Protein AF-A0A7V8ASX2-F1 (afdb_monomer_lite)

Sequence (49 aa):
MRTDLVLDALEQALWSRRDTEGLVHHSDRGSQYLSIRYSERLAAAGVAP

Secondary structure (DSSP, 8-state):
--HHHHHHHHHHHHHH-S--TT-B----S-TTTSSHHHHHHHHHTT-B-

Foldseek 3Di:
DALVVV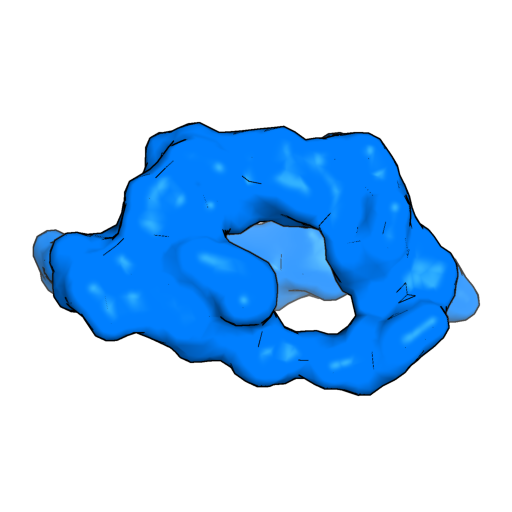VVVVVVVLVVDPAQPPAEDDDDPDVSCVPPVNVVVCVVRVYHD

Radius of gyration: 10.25 Å; chains: 1; bounding box: 26×18×25 Å

pLDDT: mean 92.91, std 5.5, range [61.0, 97.5]

Structure (mmCIF, N/CA/C/O backbone):
data_AF-A0A7V8ASX2-F1
#
_entry.id   AF-A0A7V8ASX2-F1
#
loop_
_atom_site.group_PDB
_atom_site.id
_atom_site.type_symbol
_atom_site.label_atom_id
_atom_site.label_alt_id
_atom_site.label_comp_id
_atom_site.label_asym_id
_atom_site.label_entity_id
_atom_site.label_seq_id
_atom_site.pdbx_PDB_ins_code
_atom_site.Cartn_x
_atom_site.Cartn_y
_atom_site.Cartn_z
_atom_site.occupancy
_atom_site.B_iso_or_equiv
_atom_site.auth_seq_id
_atom_site.auth_comp_id
_atom_site.auth_asym_id
_atom_site.auth_atom_id
_atom_site.pdbx_PDB_model_num
ATOM 1 N N . MET A 1 1 ? 11.844 -11.628 -14.132 1.00 61.00 1 MET A N 1
ATOM 2 C CA . MET A 1 1 ? 10.512 -11.501 -13.496 1.00 61.00 1 MET A CA 1
ATOM 3 C C . MET A 1 1 ? 10.042 -10.063 -13.693 1.00 61.00 1 MET A C 1
ATOM 5 O O . MET A 1 1 ? 10.896 -9.187 -13.734 1.00 61.00 1 MET A O 1
ATOM 9 N N . ARG A 1 2 ? 8.749 -9.815 -13.929 1.00 84.50 2 ARG A N 1
ATOM 10 C CA . ARG A 1 2 ? 8.233 -8.493 -14.338 1.00 84.50 2 ARG A CA 1
ATOM 11 C C . ARG A 1 2 ? 7.670 -7.749 -13.126 1.00 84.50 2 ARG A C 1
ATOM 13 O O . ARG A 1 2 ? 6.906 -8.344 -12.374 1.00 84.50 2 ARG A O 1
ATOM 20 N N . THR A 1 3 ? 8.010 -6.469 -12.965 1.00 87.06 3 THR A N 1
ATOM 21 C CA . THR A 1 3 ? 7.507 -5.602 -11.881 1.00 87.06 3 THR A CA 1
ATOM 22 C C . THR A 1 3 ? 5.981 -5.595 -11.778 1.00 87.06 3 THR A C 1
ATOM 24 O O . THR A 1 3 ? 5.446 -5.555 -10.679 1.00 87.06 3 THR A O 1
ATOM 27 N N . ASP A 1 4 ? 5.276 -5.702 -12.904 1.00 92.19 4 ASP A N 1
ATOM 28 C CA . ASP A 1 4 ? 3.810 -5.712 -12.916 1.00 92.19 4 ASP A CA 1
ATOM 29 C C . ASP A 1 4 ? 3.220 -6.866 -12.084 1.00 92.19 4 ASP A C 1
ATOM 31 O O . ASP A 1 4 ? 2.249 -6.661 -11.374 1.00 92.19 4 ASP A O 1
ATOM 35 N N . LEU A 1 5 ? 3.864 -8.041 -12.055 1.00 94.56 5 LEU A N 1
ATOM 36 C CA . LEU A 1 5 ? 3.377 -9.170 -11.255 1.00 94.56 5 LEU A CA 1
ATOM 37 C C . LEU A 1 5 ? 3.448 -8.891 -9.746 1.00 94.56 5 LEU A C 1
ATOM 39 O O . LEU A 1 5 ? 2.531 -9.236 -9.006 1.00 94.56 5 LEU A O 1
ATOM 43 N N . VAL A 1 6 ? 4.547 -8.292 -9.276 1.00 93.88 6 VAL A N 1
ATOM 44 C CA . VAL A 1 6 ? 4.687 -7.965 -7.848 1.00 93.88 6 VAL A CA 1
ATOM 45 C C . VAL A 1 6 ? 3.810 -6.779 -7.461 1.00 93.88 6 VAL A C 1
ATOM 47 O O . VAL A 1 6 ? 3.284 -6.763 -6.353 1.00 93.88 6 VAL A O 1
ATOM 50 N N . LEU A 1 7 ? 3.593 -5.829 -8.376 1.00 95.62 7 LEU A N 1
ATOM 51 C CA . LEU A 1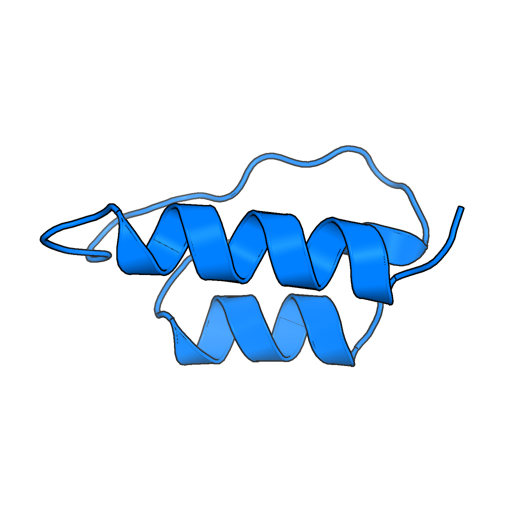 7 ? 2.625 -4.751 -8.188 1.00 95.62 7 LEU A CA 1
ATOM 52 C C . LEU A 1 7 ? 1.203 -5.293 -8.047 1.00 95.62 7 LEU A C 1
ATOM 54 O O . LEU A 1 7 ? 0.526 -4.924 -7.096 1.00 95.62 7 LEU A O 1
ATOM 58 N N . ASP A 1 8 ? 0.777 -6.212 -8.913 1.00 96.56 8 ASP A N 1
ATOM 59 C CA . ASP A 1 8 ? -0.553 -6.823 -8.814 1.00 96.56 8 ASP A CA 1
ATOM 60 C C . ASP A 1 8 ? -0.737 -7.550 -7.471 1.00 96.56 8 ASP A C 1
ATOM 62 O O . ASP A 1 8 ? -1.785 -7.439 -6.833 1.00 96.56 8 ASP A O 1
ATOM 66 N N . ALA A 1 9 ? 0.301 -8.248 -6.997 1.00 95.56 9 ALA A N 1
ATOM 67 C CA . ALA A 1 9 ? 0.285 -8.888 -5.683 1.00 95.56 9 ALA A CA 1
ATOM 68 C C . ALA A 1 9 ? 0.183 -7.866 -4.533 1.00 95.56 9 ALA A C 1
ATOM 70 O O . ALA A 1 9 ? -0.566 -8.088 -3.578 1.00 95.56 9 ALA A O 1
ATOM 71 N N . LEU A 1 10 ? 0.897 -6.739 -4.629 1.00 95.94 10 LEU A N 1
ATOM 72 C CA . LEU A 1 10 ? 0.801 -5.644 -3.663 1.00 95.94 10 LEU A CA 1
ATOM 73 C C . LEU A 1 10 ? -0.613 -5.043 -3.646 1.00 95.94 10 LEU A C 1
ATOM 75 O O . LEU A 1 10 ? -1.177 -4.867 -2.567 1.00 95.94 10 LEU A O 1
ATOM 79 N N . GLU A 1 11 ? -1.213 -4.782 -4.810 1.00 96.94 11 GLU A N 1
ATOM 80 C CA . GLU A 1 11 ? -2.582 -4.256 -4.901 1.00 96.94 11 GLU A CA 1
ATOM 81 C C . GLU A 1 11 ? -3.599 -5.202 -4.266 1.00 96.94 11 GLU A C 1
ATOM 83 O O . GLU A 1 11 ? -4.439 -4.771 -3.476 1.00 96.94 11 GLU A O 1
ATOM 88 N N . GLN A 1 12 ? -3.499 -6.502 -4.549 1.00 97.50 12 GLN A N 1
ATOM 89 C CA . GLN A 1 12 ? -4.377 -7.503 -3.941 1.00 97.50 12 GLN A CA 1
ATOM 90 C C . GLN A 1 12 ? -4.224 -7.538 -2.416 1.00 97.50 12 GLN A C 1
ATOM 92 O O . GLN A 1 12 ? -5.223 -7.581 -1.692 1.00 97.50 12 GLN A O 1
ATOM 97 N N . ALA A 1 13 ? -2.987 -7.477 -1.915 1.00 95.81 13 ALA A N 1
ATOM 98 C CA . ALA A 1 13 ? -2.722 -7.462 -0.482 1.00 95.81 13 ALA A CA 1
ATOM 99 C C . ALA A 1 13 ? -3.305 -6.210 0.192 1.00 95.81 13 ALA A C 1
ATOM 101 O O . ALA A 1 13 ? -3.936 -6.328 1.244 1.00 95.81 13 ALA A O 1
ATOM 102 N N . LEU A 1 14 ? -3.144 -5.034 -0.419 1.00 95.56 14 LEU A N 1
ATOM 103 C CA . LEU A 1 14 ? -3.704 -3.780 0.087 1.00 95.56 14 LEU A CA 1
ATOM 104 C C . LEU A 1 14 ? -5.234 -3.791 0.056 1.00 95.56 14 LEU A C 1
ATOM 106 O O . LEU A 1 14 ? -5.858 -3.433 1.049 1.00 95.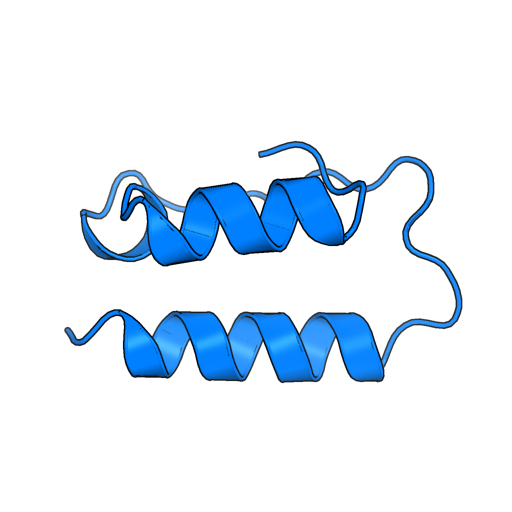56 14 LEU A O 1
ATOM 110 N N . TRP A 1 15 ? -5.835 -4.282 -1.029 1.00 95.81 15 TRP A N 1
ATOM 111 C CA . TRP A 1 15 ? -7.289 -4.405 -1.157 1.00 95.81 15 TRP A CA 1
ATOM 112 C C . TRP A 1 15 ? -7.905 -5.331 -0.103 1.00 95.81 15 TRP A C 1
ATOM 114 O O . TRP A 1 15 ? -8.999 -5.082 0.397 1.00 95.81 15 TRP A O 1
ATOM 124 N N . SER A 1 16 ? -7.203 -6.408 0.255 1.00 95.88 16 SER A N 1
ATOM 125 C CA . SER A 1 16 ? -7.690 -7.368 1.251 1.00 95.88 16 SER A CA 1
ATOM 126 C C . SER A 1 16 ? -7.663 -6.846 2.695 1.00 95.88 16 SER A C 1
ATOM 128 O O . SER A 1 16 ? -8.269 -7.454 3.582 1.00 95.88 16 SER A O 1
ATOM 130 N N . ARG A 1 17 ? -6.951 -5.742 2.959 1.00 92.88 17 ARG A N 1
ATOM 131 C CA . ARG A 1 17 ? -6.755 -5.195 4.306 1.00 92.88 17 ARG A CA 1
ATOM 132 C C . ARG A 1 17 ? -7.805 -4.138 4.639 1.00 92.88 17 ARG A C 1
ATOM 134 O O . ARG A 1 17 ? -8.236 -3.373 3.788 1.00 92.88 17 ARG A O 1
ATOM 141 N N . ARG A 1 18 ? -8.195 -4.084 5.919 1.00 89.38 18 ARG A N 1
ATOM 142 C CA . ARG A 1 18 ? -9.081 -3.031 6.451 1.00 89.38 18 ARG A CA 1
ATOM 143 C C . ARG A 1 18 ? -8.339 -1.732 6.770 1.00 89.38 18 ARG A C 1
ATOM 145 O O . ARG A 1 18 ? -8.962 -0.682 6.735 1.00 89.38 18 ARG A O 1
ATOM 152 N N . ASP A 1 19 ? -7.055 -1.830 7.106 1.00 91.88 19 ASP A N 1
ATOM 153 C CA . ASP A 1 19 ? -6.197 -0.715 7.504 1.00 91.88 19 ASP A CA 1
ATOM 154 C C . ASP A 1 19 ? -4.737 -1.008 7.112 1.00 91.88 19 ASP A C 1
ATOM 156 O O . ASP A 1 19 ? -4.316 -2.175 7.056 1.00 91.88 19 ASP A O 1
ATOM 160 N N . THR A 1 20 ? -3.989 0.051 6.816 1.00 91.62 20 THR A N 1
ATOM 161 C CA . THR A 1 20 ? -2.571 0.030 6.443 1.00 91.62 20 THR A CA 1
ATOM 162 C C . THR A 1 20 ? -1.673 0.790 7.419 1.00 91.62 20 THR A C 1
ATOM 164 O O . THR A 1 20 ? -0.454 0.788 7.231 1.00 91.62 20 THR A O 1
ATOM 167 N N . GLU A 1 21 ? -2.231 1.387 8.476 1.00 93.19 21 GLU A N 1
ATOM 168 C CA . GLU A 1 21 ? -1.456 2.108 9.483 1.00 93.19 21 GLU A CA 1
ATOM 169 C C . GLU A 1 21 ? -0.435 1.191 10.187 1.00 93.19 21 GLU A C 1
ATOM 171 O O . GLU A 1 21 ? -0.734 0.072 10.610 1.00 93.19 21 GLU A O 1
ATOM 176 N N . GLY A 1 22 ? 0.815 1.658 10.281 1.00 93.81 22 GLY A N 1
ATOM 177 C CA . GLY A 1 22 ? 1.899 0.953 10.972 1.00 93.81 22 GLY A CA 1
ATOM 178 C C . GLY A 1 22 ? 2.448 -0.294 10.264 1.00 93.81 22 GLY A C 1
ATOM 179 O O . GLY A 1 22 ? 3.192 -1.057 10.883 1.00 93.81 22 GLY A O 1
ATOM 180 N N . LEU A 1 23 ? 2.109 -0.534 8.992 1.00 95.62 23 LEU A N 1
ATOM 181 C CA . LEU A 1 23 ? 2.618 -1.693 8.252 1.00 95.62 23 LEU A CA 1
ATOM 182 C C . LEU A 1 23 ? 4.049 -1.502 7.735 1.00 95.62 23 LEU A C 1
ATOM 184 O O . LEU A 1 23 ? 4.434 -0.428 7.273 1.00 95.62 23 LEU A O 1
ATOM 188 N N . VAL A 1 24 ? 4.792 -2.612 7.732 1.00 96.12 24 VAL A N 1
ATOM 189 C CA . VAL A 1 24 ? 6.126 -2.744 7.134 1.00 96.12 24 VAL A CA 1
ATOM 190 C C . VAL A 1 24 ? 6.091 -3.838 6.065 1.00 96.12 24 VAL A C 1
ATOM 192 O O . VAL A 1 24 ? 5.569 -4.934 6.294 1.00 96.12 24 VAL A O 1
ATOM 195 N N . HIS A 1 25 ? 6.626 -3.540 4.886 1.00 94.81 25 HIS A N 1
ATOM 196 C CA . HIS A 1 25 ? 6.662 -4.423 3.732 1.00 94.81 25 HIS A CA 1
ATOM 197 C C . HIS A 1 25 ? 8.026 -5.096 3.589 1.00 94.81 25 HIS A C 1
ATOM 199 O O . HIS A 1 25 ? 8.948 -4.561 2.992 1.00 94.81 25 HIS A O 1
ATOM 205 N N . HIS A 1 26 ? 8.132 -6.338 4.048 1.00 95.00 26 HIS A N 1
ATOM 206 C CA . HIS A 1 26 ? 9.349 -7.118 3.858 1.00 95.00 26 HIS A CA 1
ATOM 207 C C . HIS A 1 26 ? 9.407 -7.734 2.453 1.00 95.00 26 HIS A C 1
ATOM 209 O O . HIS A 1 26 ? 8.535 -8.519 2.076 1.00 95.00 26 HIS A O 1
ATOM 215 N N . SER A 1 27 ? 10.464 -7.418 1.703 1.00 91.69 27 SER A N 1
ATOM 216 C CA . SER A 1 27 ? 10.763 -8.004 0.391 1.00 91.69 27 SER A CA 1
ATOM 217 C C . SER A 1 27 ? 12.229 -8.421 0.279 1.00 91.69 27 SER A C 1
ATOM 219 O O . SER A 1 27 ? 13.073 -8.040 1.095 1.00 91.69 27 SER A O 1
ATOM 221 N N . ASP A 1 28 ? 12.536 -9.242 -0.726 1.00 90.06 28 ASP A N 1
ATOM 222 C CA . ASP A 1 28 ? 13.922 -9.484 -1.117 1.00 90.06 28 ASP A CA 1
ATOM 223 C C . ASP A 1 28 ? 14.518 -8.263 -1.845 1.00 90.06 28 ASP A C 1
ATOM 225 O O . ASP A 1 28 ? 13.831 -7.306 -2.197 1.00 90.06 28 ASP A O 1
ATOM 229 N N . ARG A 1 29 ? 15.832 -8.284 -2.088 1.00 87.00 29 ARG A N 1
ATOM 230 C CA . ARG A 1 29 ? 16.552 -7.166 -2.724 1.00 87.00 29 ARG A CA 1
ATOM 231 C C . ARG A 1 29 ? 16.472 -7.171 -4.261 1.00 87.00 29 ARG A C 1
ATOM 233 O O . ARG A 1 29 ? 17.355 -6.626 -4.924 1.00 87.00 29 ARG A O 1
ATOM 240 N N . GLY A 1 30 ? 15.458 -7.821 -4.831 1.00 90.19 30 GLY A N 1
ATOM 241 C CA . GLY A 1 30 ? 15.236 -7.932 -6.268 1.00 90.19 30 GLY A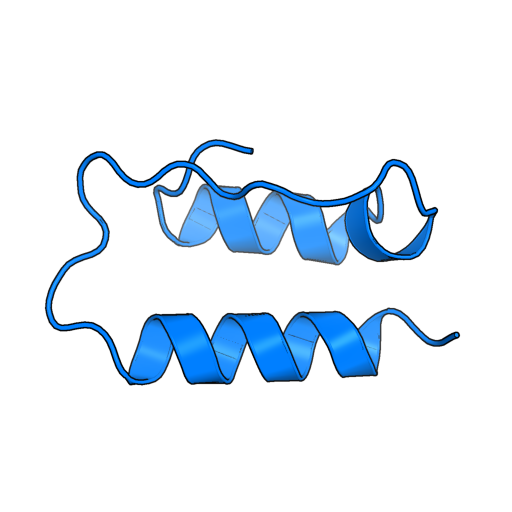 CA 1
ATOM 242 C C . GLY A 1 30 ? 14.851 -6.603 -6.921 1.00 90.19 30 GLY A C 1
ATOM 243 O O . GLY A 1 30 ? 14.177 -5.757 -6.332 1.00 90.19 30 GLY A O 1
ATOM 244 N N . SER A 1 31 ? 15.247 -6.418 -8.183 1.00 88.88 31 SER A N 1
ATOM 245 C CA . SER A 1 31 ? 14.998 -5.177 -8.932 1.00 88.88 31 SER A CA 1
ATOM 246 C C . SER A 1 31 ? 13.511 -4.857 -9.112 1.00 88.88 31 SER A C 1
ATOM 248 O O . SER A 1 31 ? 13.147 -3.693 -9.252 1.00 88.88 31 SER A O 1
ATOM 250 N N . GLN A 1 32 ? 12.641 -5.867 -9.065 1.00 89.81 32 GLN A N 1
ATOM 251 C CA . GLN A 1 32 ? 11.193 -5.690 -9.100 1.00 89.81 32 GLN A CA 1
ATOM 252 C C . GLN A 1 32 ? 10.656 -4.940 -7.868 1.00 89.81 32 GLN A C 1
ATOM 254 O O . GLN A 1 32 ? 9.791 -4.078 -8.027 1.00 89.81 32 GLN A O 1
ATOM 259 N N . TYR A 1 33 ? 11.218 -5.191 -6.681 1.00 89.75 33 TYR A N 1
ATOM 260 C CA . TYR A 1 33 ? 10.841 -4.532 -5.424 1.00 89.75 33 TYR A CA 1
ATOM 261 C C . TYR A 1 33 ? 11.551 -3.188 -5.228 1.00 89.75 33 TYR A C 1
ATOM 263 O O . TYR A 1 33 ? 11.023 -2.300 -4.573 1.00 89.75 33 TYR A O 1
ATOM 271 N N . LEU A 1 34 ? 12.719 -3.008 -5.856 1.00 89.88 34 LEU A N 1
ATOM 272 C CA . LEU A 1 34 ? 13.445 -1.731 -5.888 1.00 89.88 34 LEU A CA 1
ATOM 273 C C . LEU A 1 34 ? 12.976 -0.785 -7.002 1.00 89.88 34 LEU A C 1
ATOM 275 O O . LEU A 1 34 ? 13.499 0.322 -7.140 1.00 89.88 34 LEU A O 1
ATOM 279 N N . SER A 1 35 ? 12.034 -1.217 -7.840 1.00 93.81 35 SER A N 1
ATOM 280 C CA . SER A 1 35 ? 11.541 -0.387 -8.933 1.00 93.81 35 SER A CA 1
ATOM 281 C C . SER A 1 35 ? 10.812 0.848 -8.400 1.00 93.81 35 SER A C 1
ATOM 283 O O . SER A 1 35 ? 10.081 0.774 -7.415 1.00 93.81 35 SER A O 1
ATOM 285 N N . ILE A 1 36 ? 10.977 1.979 -9.092 1.00 93.94 36 ILE A N 1
ATOM 286 C CA . ILE A 1 36 ? 10.390 3.270 -8.693 1.00 93.94 36 ILE A CA 1
ATOM 287 C C . ILE A 1 36 ? 8.883 3.128 -8.460 1.00 93.94 36 ILE A C 1
ATOM 289 O O . ILE A 1 36 ? 8.392 3.443 -7.382 1.00 93.94 36 ILE A O 1
ATOM 293 N N . ARG A 1 37 ? 8.172 2.547 -9.433 1.00 94.62 37 ARG A N 1
ATOM 294 C CA . ARG A 1 37 ? 6.717 2.368 -9.373 1.00 94.62 37 ARG A CA 1
ATOM 295 C C . ARG A 1 37 ? 6.265 1.540 -8.165 1.00 94.62 37 ARG A C 1
ATOM 297 O O . ARG A 1 37 ? 5.211 1.819 -7.604 1.00 94.62 37 ARG A O 1
ATOM 304 N N . TYR A 1 38 ? 7.035 0.526 -7.770 1.00 95.38 38 TYR A N 1
ATOM 305 C CA . TYR A 1 38 ? 6.714 -0.309 -6.611 1.00 95.38 38 TYR A CA 1
ATOM 306 C C . TYR A 1 38 ? 6.896 0.458 -5.298 1.00 95.38 38 TYR A C 1
ATOM 308 O O . TYR A 1 38 ? 5.980 0.513 -4.477 1.00 95.38 38 TYR A O 1
ATOM 316 N N . SER A 1 39 ? 8.041 1.124 -5.140 1.00 95.00 39 SER A N 1
ATOM 317 C CA . SER A 1 39 ? 8.347 1.934 -3.956 1.00 95.00 39 SER A CA 1
ATOM 318 C C . SER A 1 39 ? 7.389 3.119 -3.788 1.00 95.00 39 SER A C 1
ATOM 320 O O . SER A 1 39 ? 6.922 3.384 -2.682 1.00 95.00 39 SER A O 1
ATOM 322 N N . GLU A 1 40 ? 7.032 3.802 -4.880 1.00 96.69 40 GLU A N 1
ATOM 323 C CA . GLU A 1 40 ? 6.029 4.876 -4.864 1.00 96.69 40 GLU A CA 1
ATOM 324 C C . GLU A 1 40 ? 4.654 4.361 -4.432 1.00 96.69 40 GLU A C 1
ATOM 326 O O . GLU A 1 40 ? 3.951 5.023 -3.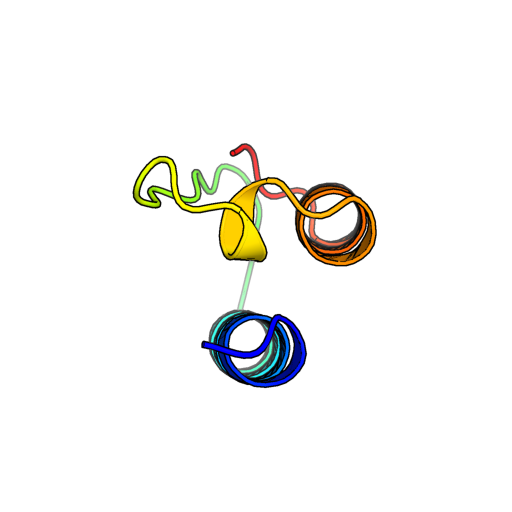667 1.00 96.69 40 GLU A O 1
ATOM 331 N N . ARG A 1 41 ? 4.272 3.156 -4.874 1.00 96.50 41 ARG A N 1
ATOM 332 C CA . ARG A 1 41 ? 2.982 2.570 -4.507 1.00 96.50 41 ARG A CA 1
ATOM 333 C C . ARG A 1 41 ? 2.898 2.202 -3.024 1.00 96.50 41 ARG A C 1
ATOM 335 O O . ARG A 1 41 ? 1.835 2.407 -2.429 1.00 96.50 41 ARG A O 1
ATOM 342 N N . LEU A 1 42 ? 3.988 1.696 -2.438 1.00 96.25 42 LEU A N 1
ATOM 343 C CA . LEU A 1 42 ? 4.106 1.463 -0.991 1.00 96.25 42 LEU A CA 1
ATOM 344 C C . LEU A 1 42 ? 3.952 2.767 -0.204 1.00 96.25 42 LEU A C 1
ATOM 346 O O . LEU A 1 42 ? 3.125 2.839 0.705 1.00 96.25 42 LEU A O 1
ATOM 350 N N . ALA A 1 43 ? 4.668 3.817 -0.616 1.00 96.19 43 ALA A N 1
ATOM 351 C CA . ALA A 1 43 ? 4.576 5.131 0.016 1.00 96.19 43 ALA A CA 1
ATOM 352 C C . ALA A 1 43 ? 3.151 5.705 -0.060 1.00 96.19 43 ALA A C 1
ATOM 354 O O . ALA A 1 43 ? 2.623 6.184 0.942 1.00 96.19 43 ALA A O 1
ATOM 355 N N . ALA A 1 44 ? 2.487 5.583 -1.214 1.00 96.12 44 ALA A N 1
ATOM 356 C CA . ALA A 1 44 ? 1.097 6.008 -1.389 1.00 96.12 44 ALA A CA 1
ATOM 357 C C . ALA A 1 44 ? 0.104 5.218 -0.515 1.00 96.12 44 ALA A C 1
ATOM 359 O O . ALA A 1 44 ? -0.960 5.731 -0.179 1.00 96.12 44 ALA A O 1
ATOM 360 N N . ALA A 1 45 ? 0.437 3.978 -0.141 1.00 95.56 45 ALA A N 1
ATOM 361 C CA . ALA A 1 45 ? -0.355 3.164 0.782 1.00 95.56 45 ALA A CA 1
ATOM 362 C C . ALA A 1 45 ? -0.098 3.482 2.267 1.00 95.56 45 ALA A C 1
ATOM 364 O O . ALA A 1 45 ? -0.752 2.890 3.127 1.00 95.56 45 ALA A O 1
ATOM 365 N N . GLY A 1 46 ? 0.879 4.343 2.576 1.00 95.62 46 GLY A N 1
ATOM 366 C CA . GLY A 1 46 ? 1.355 4.562 3.944 1.00 95.62 46 GLY A CA 1
ATOM 367 C C . GLY A 1 46 ? 2.141 3.380 4.522 1.00 95.62 46 GLY A C 1
ATOM 368 O O . GLY A 1 46 ? 2.262 3.270 5.738 1.00 95.62 46 GLY A O 1
ATOM 369 N N . VAL A 1 47 ? 2.658 2.489 3.669 1.00 95.94 47 VAL A N 1
ATOM 370 C CA . VAL A 1 47 ? 3.389 1.287 4.089 1.00 95.94 47 VAL A CA 1
ATOM 371 C C . VAL A 1 47 ? 4.889 1.550 4.008 1.00 95.94 47 VAL A C 1
ATOM 373 O O . VAL A 1 47 ? 5.403 1.936 2.956 1.00 95.94 47 VAL A O 1
ATOM 376 N N . ALA A 1 48 ? 5.598 1.325 5.113 1.00 94.81 48 ALA A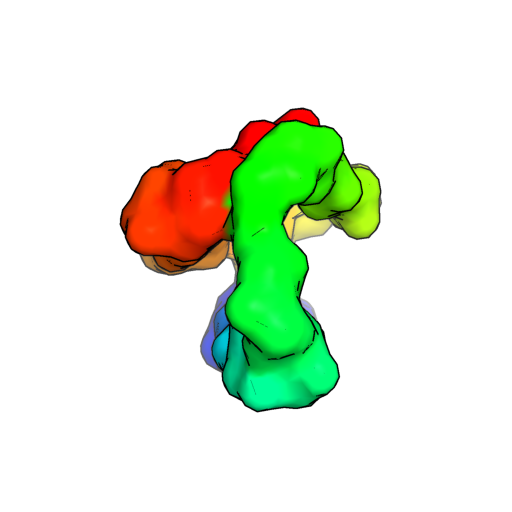 N 1
ATOM 377 C CA . ALA A 1 48 ? 7.053 1.411 5.134 1.00 94.81 48 ALA A CA 1
ATOM 378 C C . ALA A 1 48 ? 7.671 0.207 4.392 1.00 94.81 48 ALA A C 1
ATOM 380 O O . ALA A 1 48 ? 7.130 -0.892 4.501 1.00 94.81 48 ALA A O 1
ATOM 381 N N . PRO A 1 49 ? 8.764 0.381 3.632 1.00 90.12 49 PRO A N 1
ATOM 382 C CA . PRO A 1 49 ? 9.507 -0.730 3.033 1.00 90.12 49 PRO A CA 1
ATOM 383 C C . PRO A 1 49 ? 10.345 -1.515 4.056 1.00 90.12 49 PRO A C 1
ATOM 385 O O . PRO A 1 49 ? 10.501 -1.046 5.207 1.00 90.12 49 PRO A O 1
#